Protein AF-A0A6I7NUN8-F1 (afdb_monomer_lite)

Radius of gyration: 18.29 Å; chains: 1; bounding box: 37×19×62 Å

Foldseek 3Di:
DDDDDDPPPDPPQDDDPVSVVCLVDNPVLLVVLLVVLVVLCVVCVPVQQVSQQVLCCVQQVDGDDPVRSVVLCVQCVVDVDSVSSSVVNSVSCPDPSRSGDD

Secondary structure (DSSP, 8-state):
-PPPP--------SPPHHHHHHHHH-HHHHHHHHHHHHHHHHHHTT-HHHHHHHHHHHHHSSPPPHHHHHHHHHHHHH--SHHHHHHHHHHHHTSHHHH---

Sequence (102 aa):
RPAREIVITKRDSEATLLQTMELTNGELLNEVLERGAEKWLAEYNGRTEEMINNIYLIAFSRKPTEREKGIAKSFLEQDYSKETVQDLLWAIVMQPEFQFIY

Structure (mmCIF, N/CA/C/O backbone):
data_AF-A0A6I7NUN8-F1
#
_entry.id   AF-A0A6I7NUN8-F1
#
loop_
_atom_site.group_PDB
_atom_site.id
_atom_site.type_symbol
_atom_site.label_atom_id
_atom_site.label_alt_id
_atom_site.label_comp_id
_atom_site.label_asym_id
_atom_site.label_entity_id
_atom_site.label_seq_id
_atom_site.pdbx_PDB_ins_code
_atom_site.Cartn_x
_atom_site.Cartn_y
_atom_site.Cartn_z
_atom_site.occupancy
_atom_site.B_iso_or_equiv
_atom_site.auth_seq_id
_atom_site.auth_comp_id
_atom_site.auth_asym_id
_atom_site.auth_atom_id
_atom_site.pdbx_PDB_model_num
ATOM 1 N N . ARG A 1 1 ? 24.440 -9.613 -51.839 1.00 47.38 1 ARG A N 1
ATOM 2 C CA . ARG A 1 1 ? 24.867 -10.254 -50.571 1.00 47.38 1 ARG A CA 1
ATOM 3 C C . ARG A 1 1 ? 24.294 -9.415 -49.433 1.00 47.38 1 ARG A C 1
ATOM 5 O O . ARG A 1 1 ? 24.780 -8.301 -49.285 1.00 47.38 1 ARG A O 1
ATOM 12 N N . PRO A 1 2 ? 23.246 -9.852 -48.717 1.00 44.94 2 PRO A N 1
ATOM 13 C CA . PRO A 1 2 ? 22.724 -9.100 -47.578 1.00 44.94 2 PRO A CA 1
ATOM 14 C C . PRO A 1 2 ? 23.642 -9.299 -46.364 1.00 44.94 2 PRO A C 1
ATOM 16 O O . PRO A 1 2 ? 24.221 -10.374 -46.194 1.00 44.94 2 PRO A O 1
ATOM 19 N N . ALA A 1 3 ? 23.834 -8.242 -45.577 1.00 43.16 3 ALA A N 1
ATOM 20 C CA . ALA A 1 3 ? 24.715 -8.222 -44.415 1.00 43.16 3 ALA A CA 1
ATOM 21 C C . ALA A 1 3 ? 24.050 -8.882 -43.195 1.00 43.16 3 ALA A C 1
ATOM 23 O O . ALA A 1 3 ? 22.838 -8.803 -43.025 1.00 43.16 3 ALA A O 1
ATOM 24 N N . ARG A 1 4 ? 24.880 -9.547 -42.380 1.00 56.59 4 ARG A N 1
ATOM 25 C CA . ARG A 1 4 ? 24.536 -10.329 -41.182 1.00 56.59 4 ARG A CA 1
ATOM 26 C C . ARG A 1 4 ? 23.594 -9.571 -40.238 1.00 56.59 4 ARG A C 1
ATOM 28 O O . ARG A 1 4 ? 23.953 -8.497 -39.763 1.00 56.59 4 ARG A O 1
ATOM 35 N N . GLU A 1 5 ? 22.451 -10.179 -39.927 1.00 55.88 5 GLU A N 1
ATOM 36 C CA . GLU A 1 5 ? 21.607 -9.802 -38.793 1.00 55.88 5 GLU A CA 1
ATOM 37 C C . GLU A 1 5 ? 22.442 -9.884 -37.511 1.00 55.88 5 GLU A C 1
ATOM 39 O O . GLU A 1 5 ? 22.974 -10.938 -37.153 1.00 55.88 5 GLU A O 1
ATOM 44 N N . ILE A 1 6 ? 22.606 -8.749 -36.836 1.00 58.16 6 ILE A N 1
ATOM 45 C CA . ILE A 1 6 ? 23.172 -8.719 -35.494 1.00 58.16 6 ILE A CA 1
ATOM 46 C C . ILE A 1 6 ? 22.037 -9.137 -34.563 1.00 58.16 6 ILE A C 1
ATOM 48 O O . ILE A 1 6 ? 21.154 -8.343 -34.252 1.00 58.16 6 ILE A O 1
ATOM 52 N N . VAL A 1 7 ? 22.046 -10.400 -34.139 1.00 53.84 7 VAL A N 1
ATOM 53 C CA . VAL A 1 7 ? 21.191 -10.865 -33.046 1.00 53.84 7 VAL A CA 1
ATOM 54 C C . VAL A 1 7 ? 21.759 -10.278 -31.757 1.00 53.84 7 VAL A C 1
ATOM 56 O O . VAL A 1 7 ? 22.751 -10.766 -31.217 1.00 53.84 7 VAL A O 1
ATOM 59 N N . ILE A 1 8 ? 21.163 -9.185 -31.286 1.00 54.16 8 ILE A N 1
ATOM 60 C CA . ILE A 1 8 ? 21.485 -8.602 -29.986 1.00 54.16 8 ILE A CA 1
ATOM 61 C C . ILE A 1 8 ? 20.596 -9.303 -28.956 1.00 54.16 8 ILE A C 1
ATOM 63 O O . ILE A 1 8 ? 19.442 -8.939 -28.770 1.00 54.16 8 ILE A O 1
ATOM 67 N N . THR A 1 9 ? 21.117 -10.316 -28.265 1.00 59.06 9 THR A N 1
ATOM 68 C CA . THR A 1 9 ? 20.479 -10.864 -27.056 1.00 59.06 9 THR A CA 1
ATOM 69 C C . THR A 1 9 ? 20.857 -10.008 -25.849 1.00 59.06 9 THR A C 1
ATOM 71 O O . THR A 1 9 ? 21.550 -10.469 -24.940 1.00 59.06 9 THR A O 1
ATOM 74 N N . LYS A 1 10 ? 20.466 -8.733 -25.845 1.00 53.31 10 LYS A N 1
ATOM 75 C CA . LYS A 1 10 ? 20.448 -7.948 -24.609 1.00 53.31 10 LYS A CA 1
ATOM 76 C C . LYS A 1 10 ? 19.009 -7.903 -24.126 1.00 53.31 10 LYS A C 1
ATOM 78 O O . LYS A 1 10 ? 18.118 -7.497 -24.860 1.00 53.31 10 LYS A O 1
ATOM 83 N N . ARG A 1 11 ? 18.788 -8.374 -22.902 1.00 51.06 11 ARG A N 1
ATOM 84 C CA . ARG A 1 11 ? 17.577 -8.047 -22.159 1.00 51.06 11 ARG A CA 1
ATOM 85 C C . ARG A 1 11 ? 17.764 -6.589 -21.748 1.00 51.06 11 ARG A C 1
ATOM 87 O O . ARG A 1 11 ? 18.560 -6.337 -20.847 1.00 51.06 11 ARG A O 1
ATOM 94 N N . ASP A 1 12 ? 17.141 -5.653 -22.459 1.00 50.53 12 ASP A N 1
ATOM 95 C CA . ASP A 1 12 ? 17.070 -4.275 -21.974 1.00 50.53 12 ASP A CA 1
ATOM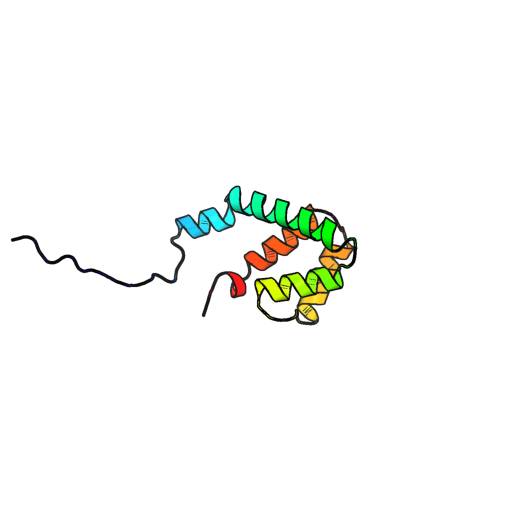 96 C C . ASP A 1 12 ? 16.376 -4.317 -20.608 1.00 50.53 12 ASP A C 1
ATOM 98 O O . ASP A 1 12 ? 15.256 -4.809 -20.480 1.00 50.53 12 ASP A O 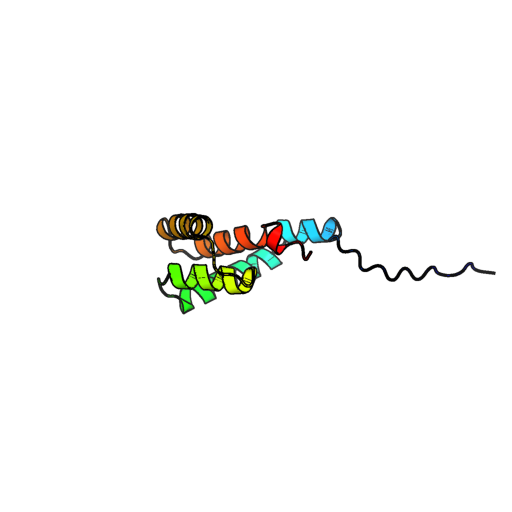1
ATOM 102 N N . SER A 1 13 ? 17.108 -3.919 -19.565 1.00 51.81 13 SER A N 1
ATOM 103 C CA . SER A 1 13 ? 16.618 -3.869 -18.183 1.00 51.81 13 SER A CA 1
ATOM 104 C C . SER A 1 13 ? 15.764 -2.632 -17.917 1.00 51.81 13 SER A C 1
ATOM 106 O O . SER A 1 13 ? 15.243 -2.469 -16.820 1.00 51.81 13 SER A O 1
ATOM 108 N N . GLU A 1 14 ? 15.656 -1.743 -18.900 1.00 54.97 14 GLU A N 1
ATOM 109 C CA . GLU A 1 14 ? 14.885 -0.515 -18.818 1.00 54.97 14 GLU A CA 1
ATOM 110 C C . GLU A 1 14 ? 13.543 -0.731 -19.514 1.00 54.97 14 GLU A C 1
ATOM 112 O O . GLU A 1 14 ? 13.483 -1.117 -20.685 1.00 54.97 14 GLU A O 1
ATOM 117 N N . ALA A 1 15 ? 12.452 -0.492 -18.783 1.00 54.75 15 ALA A N 1
ATOM 118 C CA . ALA A 1 15 ? 11.131 -0.404 -19.384 1.00 54.75 15 ALA A CA 1
ATOM 119 C C . ALA A 1 15 ? 11.179 0.635 -20.514 1.00 54.75 15 ALA A C 1
ATOM 121 O O . ALA A 1 15 ? 11.694 1.743 -20.342 1.00 54.75 15 ALA A O 1
ATOM 122 N N . THR A 1 16 ? 10.663 0.277 -21.692 1.00 60.69 16 THR A N 1
ATOM 123 C CA . THR A 1 16 ? 10.599 1.232 -22.807 1.00 60.69 16 THR A CA 1
ATOM 124 C C . THR A 1 16 ? 9.738 2.423 -22.370 1.00 60.69 16 THR A C 1
ATOM 126 O O . THR A 1 16 ? 8.762 2.222 -21.654 1.00 60.69 16 THR A O 1
ATOM 129 N N . LEU A 1 17 ? 10.042 3.651 -22.811 1.00 55.66 17 LEU A N 1
ATOM 130 C CA . LEU A 1 17 ? 9.331 4.880 -22.400 1.00 55.66 17 LEU A CA 1
ATOM 131 C C . LEU A 1 17 ? 7.790 4.740 -22.436 1.00 55.66 17 LEU A C 1
ATOM 133 O O . LEU A 1 17 ? 7.092 5.259 -21.571 1.00 55.66 17 LEU A O 1
ATOM 137 N N . LEU A 1 18 ? 7.274 3.981 -23.408 1.00 55.19 18 LEU A N 1
ATOM 138 C CA . LEU A 1 18 ? 5.856 3.645 -23.550 1.00 55.19 18 LEU A CA 1
ATOM 139 C C . LEU A 1 18 ? 5.316 2.745 -22.419 1.00 55.19 18 LEU A C 1
ATOM 141 O O . LEU A 1 18 ? 4.238 3.009 -21.902 1.00 55.19 18 LEU A O 1
ATOM 145 N N . GLN A 1 19 ? 6.074 1.734 -21.988 1.00 57.47 19 GLN A N 1
ATOM 146 C CA . GLN A 1 19 ? 5.707 0.861 -20.866 1.00 57.47 19 GLN A CA 1
ATOM 147 C C . GLN A 1 19 ? 5.699 1.630 -19.542 1.00 57.47 19 GLN A C 1
ATOM 149 O O . GLN A 1 19 ? 4.808 1.437 -18.723 1.00 57.47 19 GLN A O 1
ATOM 154 N N . THR A 1 20 ? 6.638 2.561 -19.357 1.00 58.22 20 THR A N 1
ATOM 155 C CA . THR A 1 20 ? 6.663 3.463 -18.194 1.00 58.22 20 THR A CA 1
ATOM 156 C C . THR A 1 20 ? 5.450 4.406 -18.175 1.00 58.22 20 THR A C 1
ATOM 158 O O . THR A 1 20 ? 4.927 4.731 -17.108 1.00 58.22 20 THR A O 1
ATOM 161 N N . MET A 1 21 ? 4.951 4.821 -19.346 1.00 56.59 21 MET A N 1
ATOM 162 C CA . MET A 1 21 ? 3.719 5.614 -19.449 1.00 56.59 21 MET A CA 1
ATOM 163 C C . MET A 1 21 ? 2.453 4.788 -19.180 1.00 56.59 21 MET A C 1
ATOM 165 O O . MET A 1 21 ? 1.548 5.275 -18.506 1.00 56.59 21 MET A O 1
ATOM 169 N N . GLU A 1 22 ? 2.388 3.536 -19.632 1.00 58.66 22 GLU A N 1
ATOM 170 C CA . GLU A 1 22 ? 1.280 2.630 -19.286 1.00 58.66 22 GLU A CA 1
ATOM 171 C C . GLU A 1 22 ? 1.273 2.271 -17.793 1.00 58.66 22 GLU A C 1
ATOM 173 O O . GLU A 1 22 ? 0.212 2.184 -17.184 1.00 58.66 22 GLU A O 1
ATOM 178 N N . LEU A 1 23 ? 2.443 2.147 -17.163 1.00 60.44 23 LEU A N 1
ATOM 179 C CA . LEU A 1 23 ? 2.567 1.947 -15.716 1.00 60.44 23 LEU A CA 1
ATOM 180 C C . LEU A 1 23 ? 2.110 3.159 -14.893 1.00 60.44 23 LEU A C 1
ATOM 182 O O . LEU A 1 23 ? 1.712 2.985 -13.749 1.00 60.44 23 LEU A O 1
ATOM 186 N N . THR A 1 24 ? 2.149 4.373 -15.448 1.00 58.44 24 THR A N 1
ATOM 187 C CA . THR A 1 24 ? 1.769 5.601 -14.725 1.00 58.44 24 THR A CA 1
ATOM 188 C C . THR A 1 24 ? 0.334 6.052 -14.999 1.00 58.44 24 THR A C 1
ATOM 190 O O . THR A 1 24 ? -0.283 6.616 -14.100 1.00 58.44 24 THR A O 1
ATOM 193 N N . ASN A 1 25 ? -0.217 5.765 -16.187 1.00 60.06 25 ASN A N 1
ATOM 194 C CA . ASN A 1 25 ? -1.547 6.222 -16.623 1.00 60.06 25 ASN A CA 1
ATOM 195 C C . ASN A 1 25 ? -2.479 5.098 -17.126 1.00 60.06 25 ASN A C 1
ATOM 197 O O . ASN A 1 25 ? -3.536 5.385 -17.683 1.00 60.06 25 ASN A O 1
ATOM 201 N N . GLY A 1 26 ? -2.092 3.828 -17.006 1.00 63.75 26 GLY A N 1
ATOM 202 C CA . GLY A 1 26 ? -2.857 2.710 -17.556 1.00 63.75 26 GLY A CA 1
ATOM 203 C C . GLY A 1 26 ? -4.056 2.323 -16.693 1.00 63.75 26 GLY A C 1
ATOM 204 O O . GLY A 1 26 ? -3.900 1.984 -15.519 1.00 63.75 26 GLY A O 1
ATOM 205 N N . GLU A 1 27 ? -5.240 2.270 -17.310 1.00 74.19 27 GLU A N 1
ATOM 206 C CA . GLU A 1 27 ? -6.482 1.757 -16.705 1.00 74.19 27 GLU A CA 1
ATOM 207 C C . GLU A 1 27 ? -6.286 0.363 -16.086 1.00 74.19 27 GLU A C 1
ATOM 209 O O . GLU A 1 27 ? -6.792 0.083 -15.002 1.00 74.19 27 GLU A O 1
ATOM 214 N N . LEU A 1 28 ? -5.454 -0.476 -16.713 1.00 80.12 28 LEU A N 1
ATOM 215 C CA . LEU A 1 28 ? -5.137 -1.819 -16.232 1.00 80.12 28 LEU A CA 1
ATOM 216 C C . LEU A 1 28 ? -4.526 -1.825 -14.823 1.00 80.12 28 LEU A C 1
ATOM 218 O O . LEU A 1 28 ? -4.900 -2.662 -14.002 1.00 80.12 28 LEU A O 1
ATOM 222 N N . LEU A 1 29 ? -3.577 -0.925 -14.531 1.00 81.25 29 LEU A N 1
ATOM 223 C CA . LEU A 1 29 ? -2.966 -0.869 -13.201 1.00 81.25 29 LEU A CA 1
ATOM 224 C C . LEU A 1 29 ? -4.017 -0.465 -12.168 1.00 81.25 29 LEU A C 1
ATOM 226 O O . LEU A 1 29 ? -4.115 -1.098 -11.120 1.00 81.25 29 LEU A O 1
ATOM 230 N N . ASN A 1 30 ? -4.832 0.538 -12.493 1.00 83.81 30 ASN A N 1
ATOM 231 C CA . ASN A 1 30 ? -5.900 1.004 -11.621 1.00 83.81 30 ASN A CA 1
ATOM 232 C C . ASN A 1 30 ? -6.895 -0.123 -11.291 1.00 83.81 30 ASN A C 1
ATOM 234 O O . ASN A 1 30 ? -7.144 -0.389 -10.120 1.00 83.81 30 ASN A O 1
ATOM 238 N N . GLU A 1 31 ? -7.371 -0.863 -12.296 1.00 87.06 31 GLU A N 1
ATOM 239 C CA . GLU A 1 31 ? -8.283 -2.002 -12.105 1.00 87.06 31 GLU A CA 1
ATOM 240 C C . GLU A 1 31 ? -7.664 -3.153 -11.295 1.00 87.06 31 GLU A C 1
ATOM 242 O O . GLU A 1 31 ? -8.351 -3.877 -10.568 1.00 87.06 31 GLU A O 1
ATOM 247 N N . VAL A 1 32 ? -6.361 -3.403 -11.451 1.00 89.06 32 VAL A N 1
ATOM 248 C CA . VAL A 1 32 ? -5.655 -4.430 -10.671 1.00 89.06 32 VAL A CA 1
ATOM 249 C C . VAL A 1 32 ? -5.519 -3.996 -9.213 1.00 89.06 32 VAL A C 1
ATOM 251 O O . VAL A 1 32 ? -5.766 -4.809 -8.319 1.00 89.06 32 VAL A O 1
ATOM 254 N N . LEU A 1 33 ? -5.155 -2.736 -8.969 1.00 89.31 33 LEU A N 1
ATOM 255 C CA . LEU A 1 33 ? -5.010 -2.188 -7.623 1.00 89.31 33 LEU A CA 1
ATOM 256 C C . LEU A 1 33 ? -6.356 -2.108 -6.899 1.00 89.31 33 LEU A C 1
ATOM 258 O O . LEU A 1 33 ? -6.423 -2.483 -5.733 1.00 89.31 33 LEU A O 1
ATOM 262 N N . GLU A 1 34 ? -7.425 -1.714 -7.590 1.00 90.25 34 GLU A N 1
ATOM 263 C CA . GLU A 1 34 ? -8.787 -1.669 -7.050 1.00 90.25 34 GLU A CA 1
ATOM 264 C C . GLU A 1 34 ? -9.258 -3.062 -6.600 1.00 90.25 34 GLU A C 1
ATOM 266 O O . GLU A 1 34 ? -9.650 -3.255 -5.448 1.00 90.25 34 GLU A O 1
ATOM 271 N N . ARG A 1 35 ? -9.120 -4.077 -7.466 1.00 90.62 35 ARG A N 1
ATOM 272 C CA . ARG A 1 35 ? -9.435 -5.476 -7.113 1.00 90.62 35 ARG A CA 1
ATOM 273 C C . ARG A 1 35 ? -8.562 -5.999 -5.974 1.00 90.62 35 ARG A C 1
ATOM 275 O O . ARG A 1 35 ? -9.024 -6.780 -5.139 1.00 90.62 35 ARG A O 1
ATOM 282 N N . GLY A 1 36 ? -7.292 -5.596 -5.949 1.00 89.50 36 GLY A N 1
ATOM 283 C CA . GLY A 1 36 ? -6.376 -5.882 -4.852 1.00 89.50 36 GLY A CA 1
ATOM 284 C C . GLY A 1 36 ? -6.888 -5.293 -3.539 1.00 89.50 36 GLY A C 1
ATOM 285 O O . GLY A 1 36 ? -7.037 -6.023 -2.564 1.00 89.50 36 GLY A O 1
ATOM 286 N N . ALA A 1 37 ? -7.234 -4.010 -3.528 1.00 90.06 37 ALA A N 1
ATOM 287 C CA . ALA A 1 37 ? -7.730 -3.316 -2.349 1.00 90.06 37 ALA A CA 1
ATOM 288 C C . ALA A 1 37 ? -9.001 -3.964 -1.780 1.00 90.06 37 ALA A C 1
ATOM 290 O O . ALA A 1 37 ? -9.058 -4.226 -0.580 1.00 90.06 37 ALA A O 1
ATOM 291 N N . GLU A 1 38 ? -9.975 -4.322 -2.625 1.00 90.94 38 GLU A N 1
ATOM 292 C CA . GLU A 1 38 ? -11.204 -5.007 -2.185 1.00 90.94 38 GLU A CA 1
ATOM 293 C C . GLU A 1 38 ? -10.912 -6.353 -1.524 1.00 90.94 38 GLU A C 1
ATOM 295 O O . GLU A 1 38 ? -11.431 -6.657 -0.446 1.00 90.94 38 GLU A O 1
ATOM 300 N N . LYS A 1 39 ? -10.039 -7.153 -2.145 1.00 91.62 39 LYS A N 1
ATOM 301 C CA . LYS A 1 39 ? -9.648 -8.454 -1.601 1.00 91.62 39 LYS A CA 1
ATOM 302 C C . LYS A 1 39 ? -8.970 -8.303 -0.239 1.00 91.62 39 LYS A C 1
ATOM 304 O O . LYS A 1 39 ? -9.277 -9.051 0.685 1.00 91.62 39 LYS A O 1
ATOM 309 N N . TRP A 1 40 ? -8.057 -7.345 -0.115 1.00 89.88 40 TRP A N 1
ATOM 310 C CA . TRP A 1 40 ? -7.296 -7.134 1.112 1.00 89.88 40 TRP A CA 1
ATOM 311 C C . TRP A 1 40 ? -8.175 -6.573 2.234 1.00 89.88 40 TRP A C 1
ATOM 313 O O . TRP A 1 40 ? -8.093 -7.050 3.365 1.00 89.88 40 TRP A O 1
ATOM 323 N N . LEU A 1 41 ? -9.086 -5.647 1.934 1.00 88.62 41 LEU A N 1
ATOM 324 C CA . LEU A 1 41 ? -10.069 -5.177 2.912 1.00 88.62 41 LEU A CA 1
ATOM 325 C C . LEU A 1 41 ? -10.929 -6.323 3.456 1.00 88.62 41 LEU A C 1
ATOM 327 O O . LEU A 1 41 ? -11.099 -6.438 4.672 1.00 88.62 41 LEU A O 1
ATOM 331 N N . ALA A 1 42 ? -11.415 -7.203 2.576 1.00 88.69 42 ALA A N 1
ATOM 332 C CA . ALA A 1 42 ? -12.213 -8.360 2.972 1.00 88.69 42 ALA A CA 1
ATOM 333 C C . ALA A 1 42 ? -11.418 -9.380 3.811 1.00 88.69 42 ALA A C 1
ATOM 335 O O . ALA A 1 42 ? -11.963 -9.984 4.734 1.00 88.69 42 ALA A O 1
ATOM 336 N N . GLU A 1 43 ? -10.131 -9.575 3.511 1.00 89.75 43 GLU A N 1
ATOM 337 C CA . GLU A 1 43 ? -9.272 -10.562 4.177 1.00 89.75 43 GLU A CA 1
ATOM 338 C C . GLU A 1 43 ? -8.801 -10.105 5.571 1.00 89.75 43 GLU A C 1
ATOM 340 O O . GLU A 1 43 ? -8.803 -10.883 6.535 1.00 89.75 43 GLU A O 1
ATOM 345 N N . TYR A 1 44 ? -8.409 -8.836 5.708 1.00 86.19 44 TYR A N 1
ATOM 346 C CA . TYR A 1 44 ? -7.814 -8.329 6.945 1.00 86.19 44 TYR A CA 1
ATOM 347 C C . TYR A 1 44 ? -8.835 -7.712 7.908 1.00 86.19 44 TYR A C 1
ATOM 349 O O . TYR A 1 44 ? -8.568 -7.728 9.111 1.00 86.19 44 TYR A O 1
ATOM 357 N N . ASN A 1 45 ? -10.003 -7.258 7.432 1.00 80.75 45 ASN A N 1
ATOM 358 C CA . ASN A 1 45 ? -11.156 -6.805 8.230 1.00 80.75 45 ASN A CA 1
ATOM 359 C C . ASN A 1 45 ? -10.776 -5.935 9.454 1.00 80.75 45 ASN A C 1
ATOM 361 O O . ASN A 1 45 ? -11.153 -6.236 10.588 1.00 80.75 45 ASN A O 1
ATOM 365 N N . GLY A 1 46 ? -9.956 -4.897 9.243 1.00 76.31 46 GLY A N 1
ATOM 366 C CA . GLY A 1 46 ? -9.503 -3.973 10.295 1.00 76.31 46 GLY A CA 1
ATOM 367 C C . GLY A 1 46 ? -8.181 -4.345 10.984 1.00 76.31 46 GLY A C 1
ATOM 368 O O . GLY A 1 46 ? -7.696 -3.598 11.833 1.00 76.31 46 GLY A O 1
ATOM 369 N N . ARG A 1 47 ? -7.534 -5.457 10.609 1.00 85.56 47 ARG A N 1
ATOM 370 C CA . ARG A 1 47 ? -6.170 -5.807 11.057 1.00 85.56 47 ARG A CA 1
ATOM 371 C C . ARG A 1 47 ? -5.111 -5.063 10.241 1.00 85.56 47 ARG A C 1
ATOM 373 O O . ARG A 1 47 ? -4.308 -5.665 9.530 1.00 85.56 47 ARG A O 1
ATOM 380 N N . THR A 1 48 ? -5.105 -3.739 10.363 1.00 86.12 48 THR A N 1
ATOM 381 C CA . THR A 1 48 ? -4.258 -2.817 9.590 1.00 86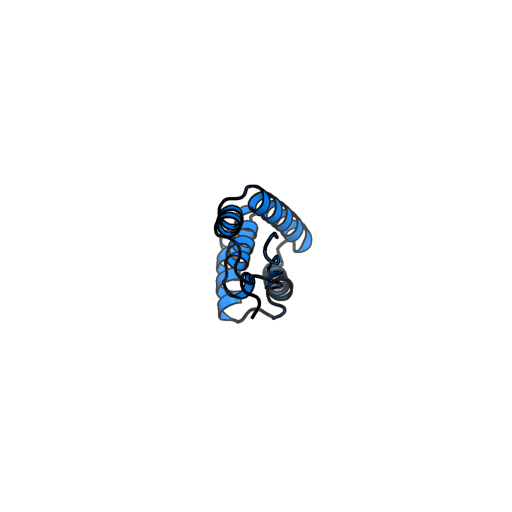.12 48 THR A CA 1
ATOM 382 C C . THR A 1 48 ? -2.771 -3.160 9.678 1.00 86.12 48 THR A C 1
ATOM 384 O O . THR A 1 48 ? -2.071 -3.147 8.671 1.00 86.12 48 THR A O 1
ATOM 387 N N . GLU A 1 49 ? -2.268 -3.528 10.858 1.00 87.44 49 GLU A N 1
ATOM 388 C CA . GLU A 1 49 ? -0.847 -3.861 11.017 1.00 87.44 49 GLU A CA 1
ATOM 389 C C . GLU A 1 49 ? -0.449 -5.172 10.331 1.00 87.44 49 GLU A C 1
ATOM 391 O O . GLU A 1 49 ? 0.624 -5.246 9.732 1.00 87.44 49 GLU A O 1
ATOM 396 N N . GLU A 1 50 ? -1.296 -6.203 10.401 1.00 89.31 50 GLU A N 1
ATOM 397 C CA . GLU A 1 50 ? -1.064 -7.468 9.690 1.00 89.31 50 GLU A CA 1
ATOM 398 C C . GLU A 1 50 ? -1.103 -7.249 8.181 1.00 89.31 50 GLU A C 1
ATOM 400 O O . GLU A 1 50 ? -0.233 -7.746 7.465 1.00 89.31 50 GLU A O 1
ATOM 405 N N . MET A 1 51 ? -2.058 -6.434 7.727 1.00 90.50 51 MET A N 1
ATOM 406 C CA . MET A 1 51 ? -2.191 -6.039 6.334 1.00 90.50 51 MET A CA 1
ATOM 407 C C . MET A 1 51 ? -0.904 -5.374 5.836 1.00 90.50 51 MET A C 1
ATOM 409 O O . MET A 1 51 ? -0.283 -5.881 4.910 1.00 90.50 51 MET A O 1
ATOM 413 N N . ILE A 1 52 ? -0.433 -4.311 6.501 1.00 90.88 52 ILE A N 1
ATOM 414 C CA . ILE A 1 52 ? 0.803 -3.605 6.121 1.00 90.88 52 ILE A CA 1
ATOM 415 C C . ILE A 1 52 ? 1.993 -4.572 6.085 1.00 90.88 52 ILE A C 1
ATOM 417 O O . ILE A 1 52 ? 2.740 -4.593 5.110 1.00 90.88 52 ILE A O 1
ATOM 421 N N . ASN A 1 53 ? 2.162 -5.410 7.111 1.00 91.75 53 ASN A N 1
ATOM 422 C CA . ASN A 1 53 ? 3.269 -6.367 7.148 1.00 91.75 53 ASN A CA 1
ATOM 423 C C . ASN A 1 53 ? 3.247 -7.328 5.953 1.00 91.75 53 ASN A C 1
ATOM 425 O O . ASN A 1 53 ? 4.296 -7.585 5.362 1.00 91.75 53 ASN A O 1
ATOM 429 N N . ASN A 1 54 ? 2.068 -7.833 5.586 1.00 92.31 54 ASN A N 1
ATOM 430 C CA . ASN A 1 54 ? 1.925 -8.739 4.454 1.00 92.31 54 ASN A CA 1
ATOM 431 C C . ASN A 1 54 ? 2.100 -8.030 3.108 1.00 92.31 54 ASN A C 1
ATOM 433 O O . ASN A 1 54 ? 2.701 -8.628 2.217 1.00 92.31 54 ASN A O 1
ATOM 437 N N . ILE A 1 55 ? 1.673 -6.766 2.953 1.00 91.19 55 ILE A N 1
ATOM 438 C CA . ILE A 1 55 ? 1.944 -5.999 1.721 1.00 91.19 55 ILE A CA 1
ATOM 439 C C . ILE A 1 55 ? 3.453 -5.903 1.506 1.00 91.19 55 ILE A C 1
ATOM 441 O O . ILE A 1 55 ? 3.944 -6.267 0.443 1.00 91.19 55 ILE A O 1
ATOM 445 N N . TYR A 1 56 ? 4.200 -5.466 2.522 1.00 91.94 56 TYR A N 1
ATOM 446 C CA . TYR A 1 56 ? 5.652 -5.307 2.415 1.00 91.94 56 TYR A CA 1
ATOM 447 C C . TYR A 1 56 ? 6.370 -6.644 2.207 1.00 91.94 56 TYR A C 1
ATOM 449 O O . TYR A 1 56 ? 7.323 -6.713 1.431 1.00 91.94 56 TYR A O 1
ATOM 457 N N . LEU A 1 57 ? 5.889 -7.719 2.837 1.00 90.94 57 LEU A N 1
ATOM 458 C CA . LEU A 1 57 ? 6.451 -9.050 2.633 1.00 90.94 57 LEU A CA 1
ATOM 459 C C . LEU A 1 57 ? 6.250 -9.534 1.192 1.00 90.94 57 LEU A C 1
ATOM 461 O O . LEU A 1 57 ? 7.165 -10.112 0.618 1.00 90.94 57 LEU A O 1
ATOM 465 N N . ILE A 1 58 ? 5.084 -9.286 0.597 1.00 89.94 58 ILE A N 1
ATOM 466 C CA . ILE A 1 58 ? 4.800 -9.685 -0.786 1.00 89.94 58 ILE A CA 1
ATOM 467 C C . ILE A 1 58 ? 5.533 -8.777 -1.783 1.00 89.94 58 ILE A C 1
ATOM 469 O O . ILE A 1 58 ? 6.095 -9.277 -2.753 1.00 89.94 58 ILE A O 1
ATOM 473 N N . ALA A 1 59 ? 5.554 -7.464 -1.545 1.00 89.19 59 ALA A N 1
ATOM 474 C CA . ALA A 1 59 ? 6.127 -6.485 -2.466 1.00 89.19 59 ALA A CA 1
ATOM 475 C C . ALA A 1 59 ? 7.662 -6.456 -2.437 1.00 89.19 59 ALA A C 1
ATOM 477 O O . ALA A 1 59 ? 8.294 -6.367 -3.484 1.00 89.19 59 ALA A O 1
ATOM 478 N N . PHE A 1 60 ? 8.264 -6.551 -1.249 1.00 88.50 60 PHE A N 1
ATOM 479 C CA . PHE A 1 60 ? 9.703 -6.357 -1.048 1.00 88.50 60 PHE A CA 1
ATOM 480 C C . PHE A 1 60 ? 10.410 -7.567 -0.427 1.00 88.50 60 PHE A C 1
ATOM 482 O O . PHE A 1 60 ? 11.604 -7.495 -0.142 1.00 88.50 60 PHE A O 1
ATOM 489 N N . SER A 1 61 ? 9.705 -8.677 -0.163 1.00 89.00 61 SER A N 1
ATOM 490 C CA . SER A 1 61 ? 10.267 -9.860 0.521 1.00 89.00 61 SER A CA 1
ATOM 491 C C . SER A 1 61 ? 10.903 -9.553 1.888 1.00 89.00 61 SER A C 1
ATOM 493 O O . SER A 1 61 ? 11.730 -10.316 2.389 1.00 89.00 61 SER A O 1
ATOM 495 N N . ARG A 1 62 ? 10.504 -8.443 2.526 1.00 90.38 62 ARG A N 1
ATOM 496 C CA . ARG A 1 62 ? 10.982 -7.997 3.843 1.00 90.38 62 ARG A CA 1
ATOM 497 C C . ARG A 1 62 ? 9.839 -7.435 4.675 1.00 90.38 62 ARG A C 1
ATOM 499 O O . ARG A 1 62 ? 8.816 -7.011 4.150 1.00 90.38 62 ARG A O 1
ATOM 506 N N . LYS A 1 63 ? 10.029 -7.389 5.993 1.00 90.00 63 LYS A N 1
ATOM 507 C CA . LYS A 1 63 ? 9.117 -6.655 6.878 1.00 90.00 63 LYS A CA 1
ATOM 508 C C . LYS A 1 63 ? 9.311 -5.139 6.701 1.00 90.00 63 LYS A C 1
ATOM 510 O O . LYS A 1 63 ? 10.428 -4.716 6.381 1.00 90.00 63 LYS A O 1
ATOM 515 N N . PRO A 1 64 ? 8.260 -4.329 6.918 1.00 91.69 64 PRO A N 1
ATOM 516 C CA . PRO A 1 64 ? 8.398 -2.880 6.912 1.00 91.69 64 PRO A CA 1
ATOM 517 C C . PRO A 1 64 ? 9.319 -2.442 8.053 1.00 91.69 64 PRO A C 1
ATOM 519 O O . PRO A 1 64 ? 9.341 -3.046 9.128 1.00 91.69 64 PRO A O 1
ATOM 522 N N . THR A 1 65 ? 10.070 -1.373 7.829 1.00 91.88 65 THR A N 1
ATOM 523 C CA . THR A 1 65 ? 10.773 -0.657 8.896 1.00 91.88 65 THR A CA 1
ATOM 524 C C . THR A 1 65 ? 9.771 0.082 9.788 1.00 91.88 65 THR A C 1
ATOM 526 O O . THR A 1 65 ? 8.653 0.379 9.369 1.00 91.88 65 THR A O 1
ATOM 529 N N . GLU A 1 66 ? 10.171 0.453 11.008 1.00 89.94 66 GLU A N 1
ATOM 530 C CA . GLU A 1 66 ? 9.305 1.215 11.928 1.00 89.94 66 GLU A CA 1
ATOM 531 C C . GLU A 1 66 ? 8.802 2.531 11.311 1.00 89.94 66 GLU A C 1
ATOM 533 O O . GLU A 1 66 ? 7.655 2.930 11.517 1.00 89.94 66 GLU A O 1
ATOM 538 N N . ARG A 1 67 ? 9.636 3.183 10.490 1.00 89.44 67 ARG A N 1
ATOM 539 C CA . ARG A 1 67 ? 9.264 4.409 9.776 1.00 89.44 67 ARG A CA 1
ATOM 540 C C . ARG A 1 67 ? 8.201 4.143 8.709 1.00 89.44 67 ARG A C 1
ATOM 542 O O . ARG A 1 67 ? 7.197 4.847 8.673 1.00 89.44 67 ARG A O 1
ATOM 549 N N . GLU A 1 68 ? 8.411 3.139 7.861 1.00 89.50 68 GLU A N 1
ATOM 550 C CA . GLU A 1 68 ? 7.458 2.743 6.812 1.00 89.50 68 GLU A CA 1
ATOM 551 C C . GLU A 1 68 ? 6.121 2.302 7.411 1.00 89.50 68 GLU A C 1
ATOM 553 O O . GLU A 1 68 ? 5.060 2.743 6.968 1.00 89.50 68 GLU A O 1
ATOM 558 N N . LYS A 1 69 ? 6.176 1.495 8.476 1.00 90.00 69 LYS A N 1
ATOM 559 C CA . LYS A 1 69 ? 4.997 1.045 9.212 1.00 90.00 69 LYS A CA 1
ATOM 560 C C . LYS A 1 69 ? 4.231 2.227 9.804 1.00 90.00 69 LYS A C 1
ATOM 562 O O . LYS A 1 69 ? 3.013 2.272 9.676 1.00 90.00 69 LYS A O 1
ATOM 567 N N . GLY A 1 70 ? 4.926 3.193 10.409 1.00 89.00 70 GLY A N 1
ATOM 568 C CA . GLY A 1 70 ? 4.310 4.398 10.967 1.00 89.00 70 GLY A CA 1
ATOM 569 C C . GLY A 1 70 ? 3.610 5.260 9.913 1.00 89.00 70 GLY A C 1
ATOM 570 O O . GLY A 1 70 ? 2.506 5.741 10.163 1.00 89.00 70 GLY A O 1
ATOM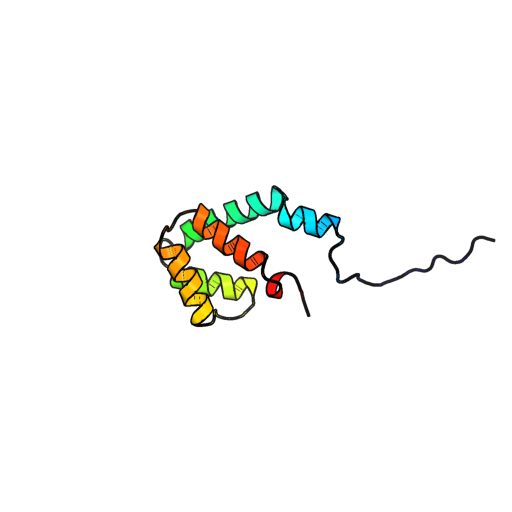 571 N N . ILE A 1 71 ? 4.201 5.401 8.722 1.00 89.19 71 ILE A N 1
ATOM 572 C CA . ILE A 1 71 ? 3.602 6.148 7.605 1.00 89.19 71 ILE A CA 1
ATOM 573 C C . ILE A 1 71 ? 2.369 5.410 7.072 1.00 89.19 71 ILE A C 1
ATOM 575 O O . ILE A 1 71 ? 1.296 6.001 6.996 1.00 89.19 71 ILE A O 1
ATOM 579 N N . ALA A 1 72 ? 2.494 4.116 6.762 1.00 88.38 72 ALA A N 1
ATOM 580 C CA . ALA A 1 72 ? 1.393 3.318 6.221 1.00 88.38 72 ALA A CA 1
ATOM 581 C C . ALA A 1 72 ? 0.222 3.191 7.210 1.00 88.38 72 ALA A C 1
ATOM 583 O O . ALA A 1 72 ? -0.938 3.251 6.812 1.00 88.38 72 ALA A O 1
ATOM 584 N N . LYS A 1 73 ? 0.517 3.066 8.510 1.00 88.81 73 LYS A N 1
ATOM 585 C CA . LYS A 1 73 ? -0.498 3.034 9.567 1.00 88.81 73 LYS A CA 1
ATOM 586 C C . LYS A 1 73 ? -1.206 4.379 9.697 1.00 88.81 73 LYS A C 1
ATOM 588 O O . LYS A 1 73 ? -2.425 4.402 9.652 1.00 88.81 73 LYS A O 1
ATOM 593 N N . SER A 1 74 ? -0.457 5.482 9.766 1.00 87.06 74 SER A N 1
ATOM 594 C CA . SER A 1 74 ? -1.044 6.833 9.802 1.00 87.06 74 SER A CA 1
ATOM 595 C C . SER A 1 74 ? -1.941 7.104 8.593 1.00 87.06 74 SER A C 1
ATOM 597 O O . SER A 1 74 ? -2.951 7.787 8.720 1.00 87.06 74 SER A O 1
ATOM 599 N N . PHE A 1 75 ? -1.575 6.567 7.427 1.00 84.81 75 PHE A N 1
ATOM 600 C CA . PHE A 1 75 ? -2.350 6.704 6.199 1.00 84.81 75 PHE A CA 1
ATOM 601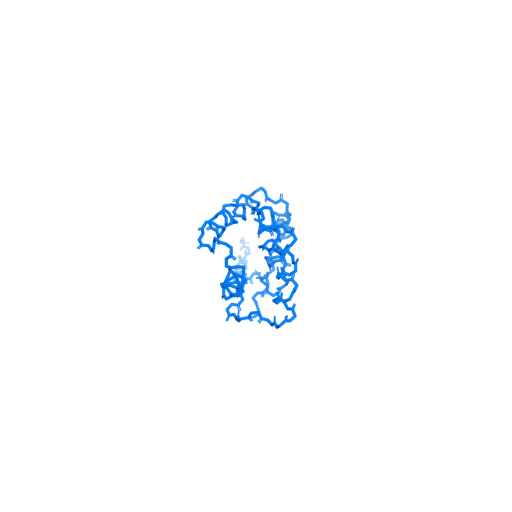 C C . PHE A 1 75 ? -3.684 5.944 6.278 1.00 84.81 75 PHE A C 1
ATOM 603 O O . PHE A 1 75 ? -4.728 6.513 5.985 1.00 84.81 75 PHE A O 1
ATOM 610 N N . LEU A 1 76 ? -3.663 4.699 6.764 1.00 83.75 76 LEU A N 1
ATOM 611 C CA . LEU A 1 76 ? -4.848 3.838 6.887 1.00 83.75 76 LEU A CA 1
ATOM 612 C C . LEU A 1 76 ? -5.716 4.109 8.131 1.00 83.75 76 LEU A C 1
ATOM 614 O O . LEU A 1 76 ? -6.845 3.636 8.202 1.00 83.75 76 LEU A O 1
ATOM 618 N N . GLU A 1 77 ? -5.198 4.815 9.139 1.00 80.56 77 GLU A N 1
ATOM 619 C CA . GLU A 1 77 ? -5.966 5.226 10.326 1.00 80.56 77 GLU A CA 1
ATOM 620 C C . GLU A 1 77 ? -6.852 6.453 10.067 1.00 80.56 77 GLU A C 1
ATOM 622 O O . GLU A 1 77 ? -7.813 6.663 10.805 1.00 80.56 77 GLU A O 1
ATOM 627 N N . GLN A 1 78 ? -6.546 7.261 9.044 1.00 74.88 78 GLN A N 1
ATOM 628 C CA . GLN A 1 78 ? -7.391 8.398 8.657 1.00 74.88 78 GLN A CA 1
ATOM 629 C C . GLN A 1 78 ? -8.682 7.939 7.982 1.00 74.88 78 GLN A C 1
ATOM 631 O O . GLN A 1 78 ? -9.752 8.461 8.290 1.00 74.88 78 GLN A O 1
ATOM 636 N N . ASP A 1 79 ? -8.570 6.958 7.089 1.00 76.94 79 ASP A N 1
ATOM 637 C CA . ASP A 1 79 ? -9.695 6.310 6.435 1.00 76.94 79 ASP A CA 1
ATOM 638 C C . ASP A 1 79 ? -9.308 4.866 6.084 1.00 76.94 79 ASP A C 1
ATOM 640 O O . ASP A 1 79 ? -8.277 4.611 5.462 1.00 76.94 79 ASP A O 1
ATOM 644 N N . TYR A 1 80 ? -10.127 3.907 6.515 1.00 81.50 80 TYR A N 1
ATOM 645 C CA . TYR A 1 80 ? -9.950 2.492 6.190 1.00 81.50 80 TYR A CA 1
ATOM 646 C C . TYR A 1 80 ? -10.899 2.116 5.047 1.00 81.50 80 TYR A C 1
ATOM 648 O O . TYR A 1 80 ? -11.753 1.236 5.178 1.00 81.50 80 TYR A O 1
ATOM 656 N N . SER A 1 81 ? -10.779 2.844 3.937 1.00 85.50 81 SER A N 1
ATOM 657 C CA . SER A 1 81 ? -11.583 2.676 2.728 1.00 85.50 81 SER A CA 1
ATOM 658 C C . SER A 1 81 ? -10.808 1.954 1.626 1.00 85.50 81 SER A C 1
ATOM 660 O O . SER A 1 81 ? -9.600 1.702 1.727 1.00 85.50 81 SER A O 1
ATOM 662 N N . LYS A 1 82 ? -11.519 1.573 0.559 1.00 88.06 82 LYS A N 1
ATOM 663 C CA . LYS A 1 82 ? -10.919 0.899 -0.602 1.00 88.06 82 LYS A CA 1
ATOM 664 C C . LYS A 1 82 ? -9.877 1.793 -1.249 1.00 88.06 82 LYS A C 1
ATOM 666 O O . LYS A 1 82 ? -8.789 1.334 -1.579 1.00 88.06 82 LYS A O 1
ATOM 671 N N . GLU A 1 83 ? -10.220 3.062 -1.373 1.00 87.88 83 GLU A N 1
ATOM 672 C CA . GLU A 1 83 ? -9.433 4.106 -1.997 1.00 87.88 83 GLU A CA 1
ATOM 673 C C . GLU A 1 83 ? -8.097 4.268 -1.264 1.00 87.88 83 GLU A C 1
ATOM 675 O O . GLU A 1 83 ? -7.042 4.227 -1.889 1.00 87.88 83 GLU A O 1
ATOM 680 N N . THR A 1 84 ? -8.105 4.307 0.072 1.00 88.56 84 THR A N 1
ATOM 681 C CA . THR A 1 84 ? -6.867 4.433 0.856 1.00 88.56 84 THR A CA 1
ATOM 682 C C . THR A 1 84 ? -5.974 3.193 0.756 1.00 88.56 84 THR A C 1
ATOM 684 O O . THR A 1 84 ? -4.748 3.304 0.681 1.00 88.56 84 THR A O 1
ATOM 687 N N . VAL A 1 85 ? -6.551 1.988 0.720 1.00 89.62 85 VAL A N 1
ATOM 688 C CA . VAL A 1 85 ? -5.761 0.761 0.507 1.00 89.62 85 VAL A CA 1
ATOM 689 C C . VAL A 1 85 ? -5.183 0.724 -0.907 1.00 89.62 85 VAL A C 1
ATOM 691 O O . VAL A 1 85 ? -4.019 0.361 -1.085 1.00 89.62 85 VAL A O 1
ATOM 694 N N . GLN A 1 86 ? -5.964 1.132 -1.904 1.00 90.81 86 GLN A N 1
ATOM 695 C CA . GLN A 1 86 ? -5.528 1.237 -3.290 1.00 90.81 86 GLN A CA 1
ATOM 696 C C . GLN A 1 86 ? -4.370 2.230 -3.442 1.00 90.81 86 GLN A C 1
ATOM 698 O O . GLN A 1 86 ? -3.355 1.883 -4.048 1.00 90.81 86 GLN A O 1
ATOM 703 N N . ASP A 1 87 ? -4.471 3.409 -2.831 1.00 88.50 87 ASP A N 1
ATOM 704 C CA . ASP A 1 87 ? -3.422 4.432 -2.836 1.00 88.50 87 ASP A CA 1
ATOM 705 C C . ASP A 1 87 ? -2.139 3.944 -2.151 1.00 88.50 87 ASP A C 1
ATOM 707 O O . ASP A 1 87 ? -1.033 4.210 -2.628 1.00 88.50 87 ASP A O 1
ATOM 711 N N . LEU A 1 88 ? -2.256 3.177 -1.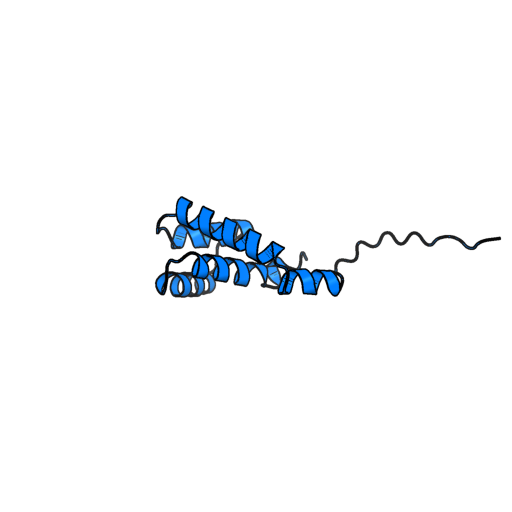060 1.00 89.62 88 LEU A N 1
ATOM 712 C CA . LEU A 1 88 ? -1.096 2.568 -0.406 1.00 89.62 88 LEU A CA 1
ATOM 713 C C . LEU A 1 88 ? -0.396 1.558 -1.326 1.00 89.62 88 LEU A C 1
ATOM 715 O O . LEU A 1 88 ? 0.832 1.570 -1.436 1.00 89.62 88 LEU A O 1
ATOM 719 N N . LEU A 1 89 ? -1.163 0.685 -1.985 1.00 90.19 89 LEU A N 1
ATOM 720 C CA . LEU A 1 89 ? -0.621 -0.278 -2.945 1.00 90.19 89 LEU A CA 1
ATOM 721 C C . LEU A 1 89 ? 0.040 0.444 -4.125 1.00 90.19 89 LEU A C 1
ATOM 723 O O . LEU A 1 89 ? 1.142 0.074 -4.529 1.00 90.19 89 LEU A O 1
ATOM 727 N N . TRP A 1 90 ? -0.587 1.508 -4.627 1.00 90.12 90 TRP A N 1
ATOM 728 C CA . TRP A 1 90 ? -0.024 2.361 -5.668 1.00 90.12 90 TRP A CA 1
ATOM 729 C C . TRP A 1 90 ? 1.312 2.976 -5.236 1.00 90.12 90 TRP A C 1
ATOM 731 O O . TRP A 1 90 ? 2.307 2.848 -5.948 1.00 90.12 90 TRP A O 1
ATOM 741 N N . ALA A 1 91 ? 1.376 3.572 -4.042 1.00 89.12 91 ALA A N 1
ATOM 742 C CA . ALA A 1 91 ? 2.585 4.208 -3.523 1.00 89.12 91 ALA A CA 1
ATOM 743 C C . ALA A 1 91 ? 3.759 3.226 -3.392 1.00 89.12 91 ALA A C 1
ATOM 745 O O . ALA A 1 91 ? 4.908 3.610 -3.619 1.00 89.12 91 ALA A O 1
ATOM 746 N N . ILE A 1 92 ? 3.467 1.969 -3.045 1.00 89.00 92 ILE A N 1
ATOM 747 C CA . ILE A 1 92 ? 4.443 0.878 -2.954 1.00 89.00 92 ILE A CA 1
ATOM 748 C C . ILE A 1 92 ? 4.922 0.455 -4.341 1.00 89.00 92 ILE A C 1
ATOM 750 O O . ILE A 1 92 ? 6.128 0.369 -4.562 1.00 89.00 92 ILE A O 1
ATOM 754 N N . VAL A 1 93 ? 4.000 0.249 -5.286 1.00 86.81 93 VAL A N 1
ATOM 755 C CA . VAL A 1 93 ? 4.339 -0.109 -6.672 1.00 86.81 93 VAL A CA 1
ATOM 756 C C . VAL A 1 93 ? 5.170 0.988 -7.338 1.00 86.81 93 VAL A C 1
ATOM 758 O O . VAL A 1 93 ? 6.068 0.680 -8.114 1.00 86.81 93 VAL A O 1
ATOM 761 N N . MET A 1 94 ? 4.935 2.257 -7.008 1.00 85.62 94 MET A N 1
ATOM 762 C CA . MET A 1 94 ? 5.692 3.389 -7.550 1.00 85.62 94 MET A CA 1
ATOM 763 C C . MET A 1 94 ? 7.080 3.585 -6.922 1.00 85.62 94 MET A C 1
ATOM 765 O O . MET A 1 94 ? 7.847 4.423 -7.399 1.00 85.62 94 MET A O 1
ATOM 769 N N . GLN A 1 95 ? 7.443 2.841 -5.870 1.00 85.00 95 GLN A N 1
ATOM 770 C CA . GLN A 1 95 ? 8.792 2.934 -5.309 1.00 85.00 95 GLN A CA 1
ATOM 771 C C . GLN A 1 95 ? 9.837 2.403 -6.306 1.00 85.00 95 GLN A C 1
ATOM 773 O O . GLN A 1 95 ? 9.641 1.334 -6.890 1.00 85.00 95 GLN A O 1
ATOM 778 N N . PRO A 1 96 ? 11.007 3.061 -6.434 1.00 80.12 96 PRO A N 1
ATOM 779 C CA . PRO A 1 96 ? 12.122 2.534 -7.220 1.00 80.12 96 PRO A CA 1
ATOM 780 C C . PRO A 1 96 ? 12.550 1.128 -6.782 1.00 80.12 96 PRO A C 1
ATOM 782 O O . PRO A 1 96 ? 12.904 0.315 -7.627 1.00 80.12 96 PRO A O 1
ATOM 785 N N . GLU A 1 97 ? 12.464 0.823 -5.481 1.00 82.06 97 GLU A N 1
ATOM 786 C CA . GLU A 1 97 ? 12.750 -0.515 -4.936 1.00 82.06 97 GLU A CA 1
ATOM 787 C C . GLU A 1 97 ? 11.847 -1.611 -5.518 1.00 82.06 97 GLU A C 1
ATOM 789 O O . GLU A 1 97 ? 12.255 -2.766 -5.571 1.00 82.06 97 GLU A O 1
ATOM 794 N N . PHE A 1 98 ? 10.628 -1.269 -5.943 1.00 81.75 98 PHE A N 1
ATOM 795 C CA . PHE A 1 98 ? 9.705 -2.218 -6.562 1.00 81.75 98 PHE A CA 1
ATOM 796 C C . PHE A 1 98 ? 9.916 -2.302 -8.079 1.00 81.75 98 PHE A C 1
ATOM 798 O O . PHE A 1 98 ? 9.859 -3.380 -8.663 1.00 81.75 98 PHE A O 1
ATOM 805 N N . GLN A 1 99 ? 10.164 -1.158 -8.723 1.00 75.75 99 GLN A N 1
ATOM 806 C CA . GLN A 1 99 ? 10.294 -1.059 -10.180 1.00 75.75 99 GLN A CA 1
ATOM 807 C C . GLN A 1 99 ? 11.622 -1.616 -10.712 1.00 75.75 99 GLN A C 1
ATOM 809 O O . GLN A 1 99 ? 11.669 -2.125 -11.832 1.00 75.75 99 GLN A O 1
ATOM 814 N N . PHE A 1 100 ? 12.701 -1.533 -9.931 1.00 74.81 100 PHE A N 1
ATOM 815 C CA . PHE A 1 100 ? 14.028 -1.953 -10.366 1.00 74.81 100 PHE A CA 1
ATOM 816 C C . PHE A 1 100 ? 14.487 -3.206 -9.624 1.00 74.81 100 PHE A C 1
ATOM 818 O O . PHE A 1 100 ? 14.713 -3.194 -8.417 1.00 74.81 100 PHE A O 1
ATOM 825 N N . ILE A 1 101 ? 14.687 -4.283 -10.381 1.00 56.78 101 ILE A N 1
ATOM 826 C CA . ILE A 1 101 ? 15.410 -5.467 -9.918 1.00 56.78 101 ILE A CA 1
ATOM 827 C C . ILE A 1 101 ? 16.902 -5.173 -10.124 1.00 56.78 101 ILE A C 1
ATOM 829 O O . ILE A 1 101 ? 17.346 -5.101 -11.272 1.00 56.78 101 ILE A O 1
ATOM 833 N N . TYR A 1 102 ? 17.653 -4.961 -9.040 1.00 49.03 102 TYR A N 1
ATOM 834 C CA . TYR A 1 102 ? 19.124 -4.947 -9.076 1.00 49.03 102 TYR A CA 1
ATOM 835 C C . TYR A 1 102 ? 19.696 -6.367 -9.109 1.00 49.03 102 TYR A C 1
ATOM 837 O O . TYR A 1 102 ? 19.114 -7.258 -8.447 1.00 49.03 102 TYR A O 1
#

pLDDT: mean 78.23, std 15.01, range [43.16, 92.31]